Protein AF-A0A537H5M2-F1 (afdb_monomer_lite)

Structure (mmCIF, N/CA/C/O backbone):
data_AF-A0A537H5M2-F1
#
_entry.id   AF-A0A537H5M2-F1
#
loop_
_atom_site.group_PDB
_atom_site.id
_atom_site.type_symbol
_atom_site.label_atom_id
_atom_site.label_alt_id
_atom_site.label_comp_id
_atom_site.label_asym_id
_atom_site.label_entity_id
_atom_site.label_seq_id
_atom_site.pdbx_PDB_ins_code
_atom_site.Cartn_x
_atom_site.Cartn_y
_atom_site.Cartn_z
_atom_site.occupancy
_atom_site.B_iso_or_equiv
_atom_site.auth_seq_id
_atom_site.auth_comp_id
_atom_site.auth_asym_id
_atom_site.auth_atom_id
_atom_site.pdbx_PDB_model_num
ATOM 1 N N . 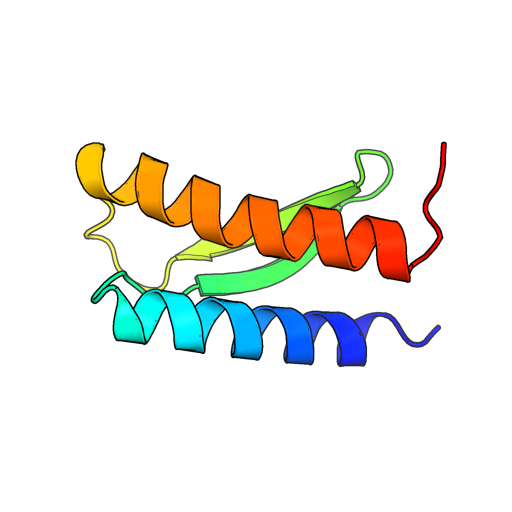MET A 1 1 ? 12.275 -6.470 -18.651 1.00 41.16 1 MET A N 1
ATOM 2 C CA . MET A 1 1 ? 11.149 -6.193 -17.732 1.00 41.16 1 MET A CA 1
ATOM 3 C C . MET A 1 1 ? 11.707 -5.967 -16.326 1.00 41.16 1 MET A C 1
ATOM 5 O O . MET A 1 1 ? 12.172 -6.926 -15.726 1.00 41.16 1 MET A O 1
ATOM 9 N N . PRO A 1 2 ? 11.774 -4.719 -15.826 1.00 49.88 2 PRO A N 1
ATOM 10 C CA . PRO A 1 2 ? 12.350 -4.389 -14.514 1.00 49.88 2 PRO A CA 1
ATOM 11 C C . PRO A 1 2 ? 11.314 -4.387 -13.369 1.00 49.88 2 PRO A C 1
ATOM 13 O O . PRO A 1 2 ? 11.617 -3.960 -12.256 1.00 49.88 2 PRO A O 1
ATOM 16 N N . THR A 1 3 ? 10.092 -4.849 -13.642 1.00 58.84 3 THR A N 1
ATOM 17 C CA . THR A 1 3 ? 8.904 -4.768 -12.783 1.00 58.84 3 THR A CA 1
ATOM 18 C C . THR A 1 3 ? 9.102 -5.265 -11.340 1.00 58.84 3 THR A C 1
ATOM 20 O O . THR A 1 3 ? 8.710 -4.533 -10.435 1.00 58.84 3 THR A O 1
ATOM 23 N N . PRO A 1 4 ? 9.761 -6.411 -11.056 1.00 65.19 4 PRO A N 1
ATOM 24 C CA . PRO A 1 4 ? 9.837 -6.921 -9.682 1.00 65.19 4 PRO A CA 1
ATOM 25 C C . PRO A 1 4 ? 10.707 -6.066 -8.749 1.00 65.19 4 PRO A C 1
ATOM 27 O O . PRO A 1 4 ? 10.346 -5.870 -7.594 1.00 65.19 4 PRO A O 1
ATOM 30 N N . LYS A 1 5 ? 11.810 -5.479 -9.242 1.00 70.69 5 LYS A N 1
ATOM 31 C CA . LYS A 1 5 ? 12.675 -4.619 -8.410 1.00 70.69 5 LYS A CA 1
ATOM 32 C C . LYS A 1 5 ? 11.972 -3.332 -7.982 1.00 70.69 5 LYS A C 1
ATOM 34 O O . LYS A 1 5 ? 12.152 -2.883 -6.856 1.00 70.69 5 LYS A O 1
ATOM 39 N N . LYS A 1 6 ? 11.162 -2.747 -8.870 1.00 74.44 6 LYS A N 1
ATOM 40 C CA . LYS A 1 6 ? 10.392 -1.538 -8.550 1.00 74.44 6 LYS A CA 1
ATOM 41 C C . LYS A 1 6 ? 9.269 -1.826 -7.548 1.00 74.44 6 LYS A C 1
ATOM 43 O O . LYS A 1 6 ? 9.005 -0.980 -6.705 1.00 74.44 6 LYS A O 1
ATOM 48 N N . LEU A 1 7 ? 8.651 -3.009 -7.610 1.00 77.31 7 LEU A N 1
ATOM 49 C CA . LEU A 1 7 ? 7.622 -3.421 -6.648 1.00 77.31 7 LEU A CA 1
ATOM 50 C C . LEU A 1 7 ? 8.193 -3.703 -5.262 1.00 77.31 7 LEU A C 1
ATOM 52 O O . LEU A 1 7 ? 7.608 -3.262 -4.281 1.00 77.31 7 LEU A O 1
ATOM 56 N N . MET A 1 8 ? 9.355 -4.358 -5.186 1.00 82.25 8 MET A N 1
ATOM 57 C CA . MET A 1 8 ? 10.072 -4.533 -3.919 1.00 82.25 8 MET A CA 1
ATOM 58 C C . MET A 1 8 ? 10.382 -3.180 -3.271 1.00 82.25 8 MET A C 1
ATOM 60 O O . MET A 1 8 ? 10.021 -2.958 -2.121 1.00 82.25 8 MET A O 1
ATOM 64 N N . HIS A 1 9 ? 10.936 -2.241 -4.042 1.00 84.12 9 HIS A N 1
ATOM 65 C CA . HIS A 1 9 ? 11.247 -0.907 -3.532 1.00 84.12 9 HIS A CA 1
ATOM 66 C C . HIS A 1 9 ? 9.995 -0.116 -3.120 1.00 84.12 9 HIS A C 1
ATOM 68 O O . HIS A 1 9 ? 10.013 0.608 -2.124 1.00 84.12 9 HIS A O 1
ATOM 74 N N . LEU A 1 10 ? 8.891 -0.263 -3.864 1.00 83.88 10 LEU A N 1
ATOM 75 C CA . LEU A 1 10 ? 7.605 0.329 -3.499 1.00 83.88 10 LEU A CA 1
ATOM 76 C C . LEU A 1 10 ? 7.098 -0.239 -2.167 1.00 83.88 10 LEU A C 1
ATOM 78 O O . LEU A 1 10 ? 6.683 0.536 -1.310 1.00 83.88 10 LEU A O 1
ATOM 82 N N . GLN A 1 11 ? 7.142 -1.562 -1.990 1.00 87.19 11 GLN A N 1
ATOM 83 C CA . GLN A 1 11 ? 6.727 -2.210 -0.747 1.00 87.19 11 GLN A CA 1
ATOM 84 C C . GLN A 1 11 ? 7.555 -1.705 0.436 1.00 87.19 11 GLN A C 1
ATOM 86 O O . GLN A 1 11 ? 6.976 -1.330 1.450 1.00 87.19 11 GLN A O 1
ATOM 91 N N . GLU A 1 12 ? 8.883 -1.648 0.298 1.00 89.06 12 GLU A N 1
ATOM 92 C CA . GLU A 1 12 ? 9.773 -1.121 1.340 1.00 89.06 12 GLU A CA 1
ATOM 93 C C . GLU A 1 12 ? 9.415 0.326 1.695 1.00 89.06 12 GLU A C 1
ATOM 95 O O . GLU A 1 12 ? 9.176 0.631 2.860 1.00 89.06 12 GLU A O 1
ATOM 100 N N . THR A 1 13 ? 9.270 1.190 0.685 1.00 88.81 13 THR A N 1
ATOM 101 C CA . THR A 1 13 ? 8.940 2.609 0.891 1.00 88.81 13 THR A CA 1
ATOM 102 C C . THR A 1 13 ? 7.597 2.781 1.602 1.00 88.81 13 THR A C 1
ATOM 104 O O . THR A 1 13 ? 7.470 3.602 2.509 1.00 88.81 13 THR A O 1
ATOM 107 N N . ILE A 1 14 ? 6.579 2.016 1.193 1.00 88.44 14 ILE A N 1
ATOM 108 C CA . ILE A 1 14 ? 5.263 2.070 1.830 1.00 88.44 14 ILE A CA 1
ATOM 109 C C . ILE A 1 14 ? 5.369 1.570 3.272 1.00 88.44 14 ILE A C 1
ATOM 111 O O . ILE A 1 14 ? 4.898 2.255 4.174 1.00 88.44 14 ILE A O 1
ATOM 115 N N . ASN A 1 15 ? 6.015 0.428 3.515 1.00 89.38 15 ASN A N 1
ATOM 116 C CA . ASN A 1 15 ? 6.137 -0.131 4.861 1.00 89.38 15 ASN A CA 1
ATOM 117 C C . ASN A 1 15 ? 6.905 0.789 5.814 1.00 89.38 15 ASN A C 1
ATOM 119 O O . ASN A 1 15 ? 6.509 0.901 6.971 1.00 89.38 15 ASN A O 1
ATOM 123 N N . GLU A 1 16 ? 7.926 1.512 5.348 1.00 91.12 16 GLU A N 1
ATOM 124 C CA . GLU A 1 16 ? 8.600 2.530 6.163 1.00 91.12 16 GLU A CA 1
ATOM 125 C C . GLU A 1 16 ? 7.640 3.641 6.619 1.00 91.12 16 GLU A C 1
ATOM 127 O O . GLU A 1 16 ? 7.638 4.023 7.792 1.00 91.12 16 GLU A O 1
ATOM 132 N N . GLU A 1 17 ? 6.794 4.152 5.721 1.00 88.62 17 GLU A N 1
ATOM 133 C CA . GLU A 1 17 ? 5.807 5.185 6.059 1.00 88.62 17 GLU A CA 1
ATOM 134 C C . GLU A 1 17 ? 4.692 4.641 6.961 1.00 88.62 17 GLU A C 1
ATOM 136 O O . GLU A 1 17 ? 4.305 5.292 7.937 1.00 88.62 17 GLU A O 1
ATOM 141 N N . LEU A 1 18 ? 4.222 3.418 6.701 1.00 87.31 18 LEU A N 1
ATOM 142 C CA . LEU A 1 18 ? 3.244 2.744 7.556 1.00 87.31 18 LEU A CA 1
ATOM 143 C C . LEU A 1 18 ? 3.803 2.525 8.965 1.00 87.31 18 LEU A C 1
ATOM 145 O O . LEU A 1 18 ? 3.126 2.837 9.946 1.00 87.31 18 LEU A O 1
ATOM 149 N N . MET A 1 19 ? 5.061 2.099 9.088 1.00 87.88 19 MET A N 1
ATOM 150 C CA . MET A 1 19 ? 5.728 1.910 10.374 1.00 87.88 19 MET A CA 1
ATOM 151 C C . MET A 1 19 ? 5.838 3.227 11.156 1.00 87.88 19 MET A C 1
ATOM 153 O O . MET A 1 19 ? 5.523 3.258 12.350 1.00 87.88 19 MET A O 1
ATOM 157 N N . LYS A 1 20 ? 6.206 4.338 10.497 1.00 88.50 20 LYS A N 1
ATOM 158 C CA . LYS A 1 20 ? 6.224 5.681 11.116 1.00 88.50 20 LYS A CA 1
ATOM 159 C C . LYS A 1 20 ? 4.841 6.102 11.610 1.00 88.50 20 LYS A C 1
ATOM 161 O O . LYS A 1 20 ? 4.721 6.690 12.686 1.00 88.50 20 LYS A O 1
ATOM 166 N N . ALA A 1 21 ? 3.798 5.761 10.858 1.00 84.94 21 ALA A N 1
ATOM 167 C CA . ALA A 1 21 ? 2.407 6.014 11.216 1.00 84.94 21 ALA A CA 1
ATOM 168 C C . ALA A 1 21 ? 1.834 5.010 12.238 1.00 84.94 21 ALA A C 1
ATOM 170 O O . ALA A 1 21 ? 0.677 5.15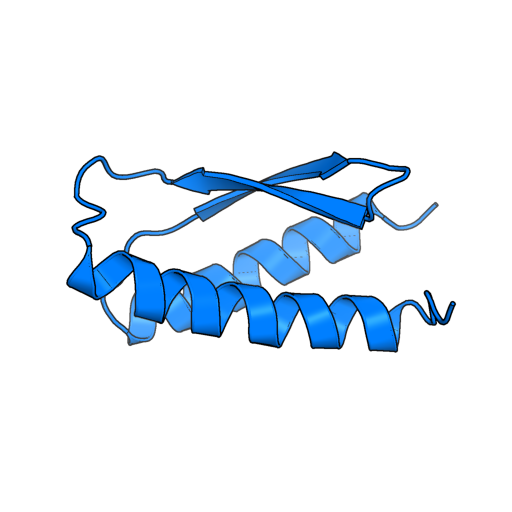1 12.636 1.00 84.94 21 ALA A O 1
ATOM 171 N N . ARG A 1 22 ? 2.627 4.024 12.696 1.00 84.75 22 ARG A N 1
ATOM 172 C CA . ARG A 1 22 ? 2.200 2.903 13.561 1.00 84.75 22 ARG A CA 1
ATOM 173 C C . ARG A 1 22 ? 1.064 2.069 12.954 1.00 84.75 22 ARG A C 1
ATOM 175 O O . ARG A 1 22 ? 0.243 1.504 13.676 1.00 84.75 22 ARG A O 1
ATOM 182 N N . LEU A 1 23 ? 1.026 2.005 11.630 1.00 84.50 23 LEU A N 1
ATOM 183 C CA . LEU A 1 23 ? 0.086 1.222 10.841 1.00 84.50 23 LEU A CA 1
ATOM 184 C C . LEU A 1 23 ? 0.677 -0.164 10.526 1.00 84.50 23 LEU A C 1
ATOM 186 O O . LEU A 1 23 ? 1.895 -0.344 10.585 1.00 84.50 23 LEU A O 1
ATOM 190 N N . PRO A 1 24 ? -0.170 -1.169 10.245 1.00 84.12 24 PRO A N 1
ATOM 191 C CA . PRO A 1 24 ? 0.298 -2.505 9.900 1.00 84.12 24 PRO A CA 1
ATOM 192 C C . PRO A 1 24 ? 1.044 -2.513 8.564 1.00 84.12 24 PRO A C 1
ATOM 194 O O . PRO A 1 24 ? 0.677 -1.794 7.639 1.00 84.12 24 PRO A O 1
ATOM 197 N N . GLU A 1 25 ? 2.061 -3.364 8.474 1.00 86.44 25 GLU A N 1
ATOM 198 C CA . GLU A 1 25 ? 2.825 -3.585 7.248 1.00 86.44 25 GLU A CA 1
ATOM 199 C C . GLU A 1 25 ? 1.991 -4.310 6.187 1.00 86.44 25 GLU A C 1
ATOM 201 O O . GLU A 1 25 ? 1.051 -5.064 6.485 1.00 86.44 25 GLU A O 1
ATOM 206 N N . ILE A 1 26 ? 2.367 -4.074 4.934 1.00 85.25 26 ILE A N 1
ATOM 207 C CA . ILE A 1 26 ? 1.756 -4.676 3.763 1.00 85.25 26 ILE A CA 1
ATOM 208 C C . ILE A 1 26 ? 2.760 -5.505 2.968 1.00 85.25 26 ILE A C 1
ATOM 210 O O . ILE A 1 26 ? 3.968 -5.253 2.959 1.00 85.25 26 ILE A O 1
ATOM 214 N N . ARG A 1 27 ? 2.229 -6.468 2.225 1.00 84.38 27 ARG A N 1
ATOM 215 C CA . ARG A 1 27 ? 2.947 -7.221 1.206 1.00 84.38 27 ARG A CA 1
ATOM 216 C C . ARG A 1 27 ? 2.307 -6.956 -0.147 1.00 84.38 27 ARG A C 1
ATOM 218 O O . ARG A 1 27 ? 1.091 -7.041 -0.268 1.00 84.38 27 ARG A O 1
ATOM 225 N N . ILE A 1 28 ? 3.117 -6.624 -1.146 1.00 84.25 28 ILE A N 1
ATOM 226 C CA . ILE A 1 28 ? 2.669 -6.466 -2.529 1.00 84.25 28 ILE A CA 1
ATOM 227 C C . ILE A 1 28 ? 2.879 -7.809 -3.231 1.00 84.25 28 ILE A C 1
ATOM 229 O O . ILE A 1 28 ? 4.007 -8.168 -3.564 1.00 84.25 28 ILE A O 1
ATOM 233 N N . ASP A 1 29 ? 1.795 -8.549 -3.450 1.00 78.25 29 ASP A N 1
ATOM 234 C CA . ASP A 1 29 ? 1.823 -9.865 -4.102 1.00 78.25 29 ASP A CA 1
ATOM 235 C C . ASP A 1 29 ? 2.005 -9.747 -5.622 1.00 78.25 29 ASP A C 1
ATOM 237 O O . ASP A 1 29 ? 2.594 -10.620 -6.264 1.00 78.25 29 ASP A O 1
ATOM 241 N N . GLY A 1 30 ? 1.580 -8.627 -6.214 1.00 74.00 30 GLY A N 1
ATOM 242 C CA . GLY A 1 30 ? 1.827 -8.363 -7.624 1.00 74.00 30 GLY A CA 1
ATOM 243 C C . GLY A 1 30 ? 1.021 -7.215 -8.213 1.00 74.00 30 GLY A C 1
ATOM 244 O O . GLY A 1 30 ? 0.352 -6.451 -7.520 1.00 74.00 30 GLY A O 1
ATOM 245 N N . PHE A 1 31 ? 1.103 -7.106 -9.537 1.00 72.25 31 PHE A N 1
ATOM 246 C CA . PHE A 1 31 ? 0.291 -6.197 -10.341 1.00 72.25 31 PHE A CA 1
ATOM 247 C C . PHE A 1 31 ? -0.729 -7.009 -11.132 1.00 72.25 31 PHE A C 1
ATOM 249 O O . PHE A 1 31 ? -0.351 -7.852 -11.949 1.00 72.25 31 PHE A O 1
ATOM 256 N N . LYS A 1 32 ? -2.015 -6.718 -10.942 1.00 65.31 32 LYS A N 1
ATOM 257 C CA . LYS A 1 32 ? -3.074 -7.202 -11.824 1.00 65.31 32 LYS A CA 1
ATOM 258 C C . LYS A 1 32 ? -3.225 -6.245 -13.001 1.00 65.31 32 LYS A C 1
ATOM 260 O O . LYS A 1 32 ? -3.663 -5.108 -12.848 1.00 65.31 32 LYS A O 1
ATOM 265 N N . LEU A 1 33 ? -2.839 -6.722 -14.181 1.00 59.84 33 LEU A N 1
ATOM 266 C CA . LEU A 1 33 ? -3.238 -6.163 -15.475 1.00 59.84 33 LEU A CA 1
ATOM 267 C C . LEU A 1 33 ? -4.517 -6.884 -15.942 1.00 59.84 33 LEU A C 1
ATOM 269 O O . LEU A 1 33 ? -4.661 -8.068 -15.627 1.00 59.84 33 LEU A O 1
ATOM 273 N N . PRO A 1 34 ? -5.428 -6.240 -16.697 1.00 59.62 34 PRO A N 1
ATOM 274 C CA . PRO A 1 34 ? -5.331 -4.911 -17.317 1.00 59.62 34 PRO A CA 1
ATOM 275 C C . PRO A 1 34 ? -5.699 -3.726 -16.408 1.00 59.62 34 PRO A C 1
ATOM 277 O O . PRO A 1 34 ? -5.344 -2.604 -16.741 1.00 59.62 34 PRO A O 1
ATOM 280 N N . ASP A 1 35 ? -6.331 -3.955 -15.254 1.00 60.78 35 ASP A N 1
ATOM 281 C CA . ASP A 1 35 ? -6.833 -2.888 -14.367 1.00 60.78 35 ASP A CA 1
ATOM 282 C C . ASP A 1 35 ? -5.758 -2.065 -13.644 1.00 60.78 35 ASP A C 1
ATOM 284 O O . ASP A 1 35 ? -6.101 -1.153 -12.895 1.00 60.78 35 ASP A O 1
ATOM 288 N N . GLN A 1 36 ? -4.470 -2.381 -13.834 1.00 65.69 36 GLN A N 1
ATOM 289 C CA . GLN A 1 36 ? -3.364 -1.755 -13.106 1.00 65.69 36 GLN A CA 1
ATOM 290 C C . GLN A 1 36 ? -3.720 -1.654 -11.615 1.00 65.69 36 GLN A C 1
ATOM 292 O O . GLN A 1 36 ? -3.777 -0.573 -11.034 1.00 65.69 36 GLN A O 1
ATOM 297 N N . ALA A 1 37 ? -4.052 -2.785 -11.001 1.00 68.62 37 ALA A N 1
ATOM 298 C CA . ALA A 1 37 ? -4.370 -2.848 -9.583 1.00 68.62 37 ALA A CA 1
ATOM 299 C C . ALA A 1 37 ? -3.218 -3.531 -8.848 1.00 68.62 37 ALA A C 1
ATOM 301 O O . ALA A 1 37 ? -2.761 -4.599 -9.262 1.00 68.62 37 ALA A O 1
ATOM 302 N N . LEU A 1 38 ? -2.744 -2.928 -7.756 1.00 74.94 38 LEU A N 1
ATOM 303 C CA . LEU A 1 38 ? -1.832 -3.616 -6.847 1.00 74.94 38 LEU A CA 1
ATOM 304 C C . LEU A 1 38 ? -2.608 -4.663 -6.057 1.00 74.94 38 LEU A C 1
ATOM 306 O O . LEU A 1 38 ? -3.602 -4.346 -5.404 1.00 74.94 38 LEU A O 1
ATOM 310 N N . GLU A 1 39 ? -2.125 -5.897 -6.093 1.00 79.38 39 GLU A N 1
ATOM 311 C CA . GLU A 1 39 ? -2.558 -6.921 -5.155 1.00 79.38 39 GLU A CA 1
ATOM 312 C C . GLU A 1 39 ? -1.735 -6.769 -3.878 1.00 79.38 39 GLU A C 1
ATOM 314 O O . GLU A 1 39 ? -0.505 -6.852 -3.909 1.00 79.38 39 GLU A O 1
ATOM 319 N N . ILE A 1 40 ? -2.422 -6.457 -2.779 1.00 79.50 40 ILE A N 1
ATOM 320 C CA . ILE A 1 40 ? -1.805 -6.152 -1.493 1.00 79.50 40 ILE A CA 1
ATOM 321 C C . ILE A 1 40 ? -2.454 -7.009 -0.415 1.00 79.50 40 ILE A C 1
ATOM 323 O O . ILE A 1 40 ? -3.678 -7.004 -0.269 1.00 79.50 40 ILE A O 1
ATOM 327 N N . THR A 1 41 ? -1.622 -7.671 0.377 1.00 80.50 41 THR A N 1
ATOM 328 C CA . THR A 1 41 ? -2.033 -8.424 1.560 1.00 80.50 41 THR A CA 1
ATOM 329 C C . THR A 1 41 ? -1.527 -7.725 2.819 1.00 80.50 41 THR A C 1
ATOM 331 O O . THR A 1 41 ? -0.394 -7.249 2.870 1.00 80.50 41 THR A O 1
ATOM 334 N N . PHE A 1 42 ? -2.364 -7.648 3.853 1.00 79.19 42 PHE A N 1
ATOM 335 C CA . PHE A 1 42 ? -1.994 -7.073 5.148 1.00 79.19 42 PHE A CA 1
ATOM 336 C C . PHE A 1 42 ? -1.463 -8.175 6.068 1.00 79.19 42 PHE A C 1
ATOM 338 O O . PHE A 1 42 ? -2.112 -9.209 6.217 1.00 79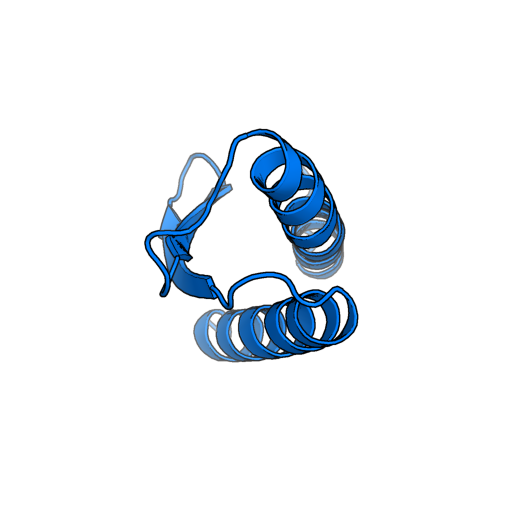.19 42 PHE A O 1
ATOM 345 N N . GLU A 1 43 ? -0.318 -7.959 6.722 1.00 72.50 43 GLU A N 1
ATOM 346 C CA . GLU A 1 43 ? 0.265 -8.978 7.615 1.00 72.50 43 GLU A CA 1
ATOM 347 C C . GLU A 1 43 ? -0.409 -9.038 9.000 1.00 72.50 43 GLU A C 1
ATOM 349 O O . GLU A 1 43 ? -0.144 -9.956 9.776 1.00 72.50 43 GLU A O 1
ATOM 354 N N . ARG A 1 44 ? -1.305 -8.097 9.335 1.00 65.56 44 ARG A N 1
ATOM 355 C CA . ARG A 1 44 ? -2.027 -8.080 10.620 1.00 65.56 44 ARG A CA 1
ATOM 356 C C . ARG A 1 44 ? -3.540 -7.989 10.444 1.00 65.56 44 ARG A C 1
ATOM 358 O O . ARG A 1 44 ? -4.040 -7.147 9.706 1.00 65.56 44 ARG A O 1
ATOM 365 N N . GLU A 1 45 ? -4.258 -8.786 11.235 1.00 61.19 45 G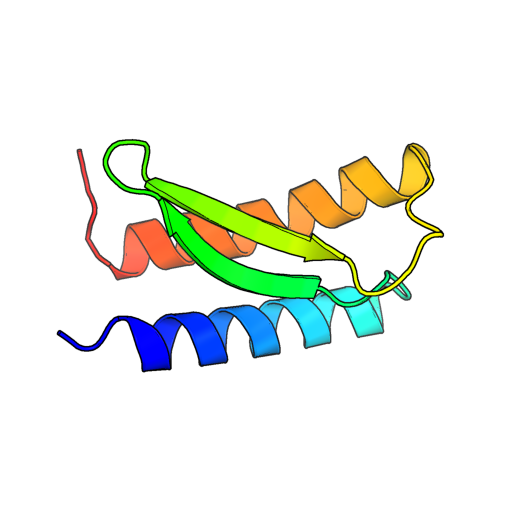LU A N 1
ATOM 366 C CA . GLU A 1 45 ? -5.729 -8.833 11.328 1.00 61.19 45 GLU A CA 1
ATOM 367 C C . GLU A 1 45 ? -6.354 -7.542 11.911 1.00 61.19 45 GLU A C 1
ATOM 369 O O . GLU A 1 45 ? -7.562 -7.341 11.875 1.00 61.19 45 GLU A O 1
ATOM 374 N N . THR A 1 46 ? -5.541 -6.609 12.413 1.00 58.53 46 THR A N 1
ATOM 375 C CA . THR A 1 46 ? -5.978 -5.385 13.105 1.00 58.53 46 THR A CA 1
ATOM 376 C C . THR A 1 46 ? -6.267 -4.188 12.189 1.00 58.53 46 THR A C 1
ATOM 378 O O . THR A 1 46 ? -6.190 -3.038 12.631 1.00 58.53 46 THR A O 1
ATOM 381 N N . VAL A 1 47 ? -6.626 -4.410 10.919 1.00 66.12 47 VAL A N 1
ATOM 382 C CA . VAL A 1 47 ? -7.106 -3.325 10.044 1.00 66.12 47 VAL A CA 1
ATOM 383 C C . VAL A 1 47 ? -8.539 -2.958 10.442 1.00 66.12 47 VAL A C 1
ATOM 385 O O . VAL A 1 47 ? -9.519 -3.489 9.923 1.00 66.12 47 VAL A O 1
ATOM 388 N N . THR A 1 48 ? -8.667 -2.041 11.396 1.00 68.06 48 THR A N 1
ATOM 389 C CA . THR A 1 48 ? -9.939 -1.393 11.736 1.00 68.06 48 THR A CA 1
ATOM 390 C C . THR A 1 48 ? -10.287 -0.337 10.684 1.00 68.06 48 THR A C 1
ATOM 392 O O . THR A 1 48 ? -9.396 0.209 10.032 1.00 68.06 48 THR A O 1
ATOM 395 N N . GLY A 1 49 ? -11.578 -0.025 10.507 1.00 66.56 49 GLY A N 1
ATOM 396 C CA . GLY A 1 49 ? -12.040 0.938 9.492 1.00 66.56 49 GLY A CA 1
ATOM 397 C C . GLY A 1 49 ? -11.314 2.289 9.539 1.00 66.56 49 GLY A C 1
ATOM 398 O O . GLY A 1 49 ? -10.924 2.800 8.502 1.00 66.56 49 GLY A O 1
ATOM 399 N N . GLU A 1 50 ? -11.016 2.796 10.737 1.00 71.38 50 GLU A N 1
ATOM 400 C CA . GLU A 1 50 ? -10.295 4.064 10.933 1.00 71.38 50 GLU A CA 1
ATOM 401 C C . GLU A 1 50 ? -8.838 4.025 10.431 1.00 71.38 50 GLU A C 1
ATOM 403 O O . GLU A 1 50 ? -8.345 4.981 9.834 1.00 71.38 50 GLU A O 1
ATOM 408 N N . ASN A 1 51 ? -8.148 2.896 10.615 1.00 76.25 51 ASN A N 1
ATOM 409 C CA . ASN A 1 51 ? -6.781 2.723 10.119 1.00 76.25 51 ASN A CA 1
ATOM 410 C C . ASN A 1 51 ? -6.749 2.357 8.630 1.00 76.25 51 ASN A C 1
ATOM 412 O O . ASN A 1 51 ? -5.737 2.593 7.969 1.00 76.25 51 ASN A O 1
ATOM 416 N N . LYS A 1 52 ? -7.846 1.805 8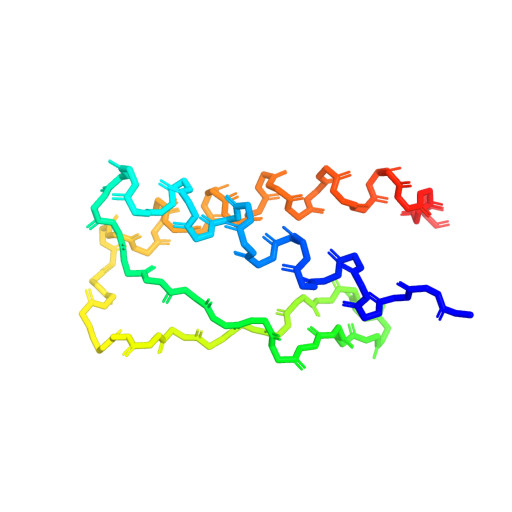.094 1.00 78.50 52 LYS A N 1
ATOM 417 C CA . LYS A 1 52 ? -7.971 1.400 6.690 1.00 78.50 52 LYS A CA 1
ATOM 418 C C . LYS A 1 52 ? -7.894 2.590 5.740 1.00 78.50 52 LYS A C 1
ATOM 420 O O . LYS A 1 52 ? -7.180 2.499 4.746 1.00 78.50 52 LYS A O 1
ATOM 425 N N . ASP A 1 53 ? -8.581 3.689 6.044 1.00 82.19 53 ASP A N 1
ATOM 426 C CA . ASP A 1 53 ? -8.537 4.895 5.209 1.00 82.19 53 ASP A CA 1
ATOM 427 C C . ASP A 1 53 ? -7.122 5.482 5.157 1.00 82.19 53 ASP A C 1
ATOM 429 O O . ASP A 1 53 ? -6.581 5.701 4.076 1.00 82.19 53 ASP A O 1
ATOM 433 N N . ARG A 1 54 ? -6.459 5.605 6.311 1.00 82.94 54 ARG A N 1
ATOM 434 C CA . ARG A 1 54 ? -5.064 6.066 6.393 1.00 82.94 54 ARG A CA 1
ATOM 435 C C . ARG A 1 54 ? -4.079 5.164 5.650 1.00 82.94 54 ARG A C 1
ATOM 437 O O . ARG A 1 54 ? -3.202 5.662 4.947 1.00 82.94 54 ARG A O 1
ATOM 444 N N . LEU A 1 55 ? -4.219 3.844 5.796 1.00 83.88 55 LEU A N 1
ATOM 445 C CA . LEU A 1 55 ? -3.443 2.863 5.031 1.00 83.88 55 LEU A CA 1
ATOM 446 C C . LEU A 1 55 ? -3.639 3.085 3.531 1.00 83.88 55 LEU A C 1
ATOM 448 O O . LEU A 1 55 ? -2.669 3.169 2.779 1.00 83.88 55 LEU A O 1
ATOM 452 N N . TRP A 1 56 ? -4.897 3.208 3.109 1.00 83.56 56 TRP A N 1
ATOM 453 C CA . TRP A 1 56 ? -5.252 3.398 1.712 1.00 83.56 56 TRP A CA 1
ATOM 454 C C . TRP A 1 56 ? -4.685 4.699 1.148 1.00 83.56 56 TRP A C 1
ATOM 456 O O . TRP A 1 56 ? -4.144 4.689 0.046 1.00 83.56 56 TRP A O 1
ATOM 466 N N . GLU A 1 57 ? -4.743 5.802 1.894 1.00 87.12 57 GLU A N 1
ATOM 467 C CA . GLU A 1 57 ? -4.161 7.080 1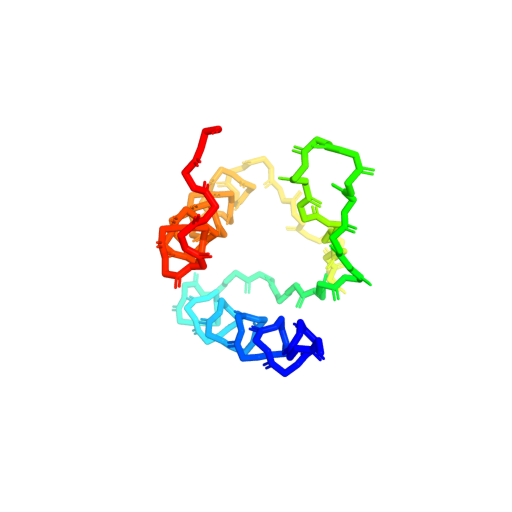.479 1.00 87.12 57 GLU A CA 1
ATOM 468 C C . GLU A 1 57 ? -2.653 6.976 1.230 1.00 87.12 57 GLU A C 1
ATOM 470 O O . GLU A 1 57 ? -2.182 7.397 0.169 1.00 87.12 57 GLU A O 1
ATOM 475 N N . ILE A 1 58 ? -1.905 6.368 2.158 1.00 87.75 58 ILE A N 1
ATOM 476 C CA . ILE A 1 58 ? -0.450 6.200 2.032 1.00 87.75 58 ILE A CA 1
ATOM 477 C C . ILE A 1 58 ? -0.131 5.318 0.821 1.00 87.75 58 ILE A C 1
ATOM 479 O O . ILE A 1 58 ? 0.602 5.733 -0.080 1.00 87.75 58 ILE A O 1
ATOM 483 N N . ILE A 1 59 ? -0.744 4.135 0.742 1.00 84.94 59 ILE A N 1
ATOM 484 C CA . ILE A 1 59 ? -0.540 3.190 -0.363 1.00 84.94 59 ILE A CA 1
ATOM 485 C C . ILE A 1 59 ? -0.842 3.859 -1.707 1.00 84.94 59 ILE A C 1
ATOM 487 O O . ILE A 1 59 ? -0.037 3.785 -2.633 1.00 84.94 59 ILE A O 1
ATOM 491 N N . ASN A 1 60 ? -1.979 4.547 -1.821 1.00 84.88 60 ASN A N 1
ATOM 492 C CA . ASN A 1 60 ? -2.441 5.126 -3.078 1.00 84.88 60 ASN A CA 1
ATOM 493 C C . ASN A 1 60 ? -1.590 6.338 -3.507 1.00 84.88 60 ASN A C 1
ATOM 495 O O . ASN A 1 60 ? -1.372 6.550 -4.701 1.00 84.88 60 ASN A O 1
ATOM 499 N N . ALA A 1 61 ? -1.054 7.115 -2.559 1.00 87.19 61 ALA A N 1
ATOM 500 C CA . ALA A 1 61 ? -0.114 8.195 -2.854 1.00 87.19 61 ALA A CA 1
ATOM 501 C C . ALA A 1 61 ? 1.188 7.660 -3.475 1.00 87.19 61 ALA A C 1
ATOM 503 O O . ALA A 1 61 ? 1.618 8.140 -4.531 1.00 87.19 61 ALA A O 1
ATOM 504 N N . HIS A 1 62 ? 1.780 6.627 -2.868 1.00 84.69 62 HIS A N 1
ATOM 505 C CA . HIS A 1 62 ? 2.980 5.978 -3.401 1.00 84.69 62 HIS A CA 1
ATOM 506 C C . HIS A 1 62 ? 2.700 5.250 -4.717 1.00 84.69 62 HIS A C 1
ATOM 508 O O . HIS A 1 62 ? 3.498 5.325 -5.653 1.00 84.69 62 HIS A O 1
ATOM 514 N N . TYR A 1 63 ? 1.532 4.623 -4.826 1.00 80.44 63 TYR A N 1
ATOM 515 C CA . TYR A 1 63 ? 1.103 3.934 -6.030 1.00 80.44 63 TYR A CA 1
ATOM 516 C C . TYR A 1 63 ? 0.969 4.868 -7.236 1.00 80.44 63 TYR A C 1
ATOM 518 O O . TYR A 1 63 ? 1.574 4.633 -8.282 1.00 80.44 63 TYR A O 1
ATOM 526 N N . LYS A 1 64 ? 0.239 5.980 -7.085 1.00 81.50 64 LYS A N 1
ATOM 527 C CA . LYS A 1 64 ? 0.085 6.990 -8.143 1.00 81.50 64 LYS A CA 1
ATOM 528 C C . LYS A 1 64 ? 1.421 7.585 -8.567 1.00 81.50 64 LYS A C 1
ATOM 530 O O . LYS A 1 64 ? 1.617 7.868 -9.749 1.00 81.50 64 LYS A O 1
ATOM 535 N N . LYS A 1 65 ? 2.339 7.781 -7.616 1.00 82.94 65 LYS A N 1
ATOM 536 C CA . LYS A 1 65 ? 3.700 8.234 -7.912 1.00 82.94 65 LYS A CA 1
ATOM 537 C C . LYS A 1 65 ? 4.441 7.203 -8.765 1.00 82.94 65 LYS A C 1
ATOM 539 O O . LYS A 1 65 ? 4.957 7.570 -9.813 1.00 82.94 65 LYS A O 1
ATOM 544 N N . MET A 1 66 ? 4.393 5.923 -8.389 1.00 78.88 66 MET A N 1
ATOM 545 C CA . MET A 1 66 ? 4.990 4.837 -9.172 1.00 78.88 66 MET A CA 1
ATOM 546 C C . MET A 1 66 ? 4.394 4.735 -10.583 1.00 78.88 66 MET A C 1
ATOM 548 O O . MET A 1 66 ? 5.149 4.572 -11.536 1.00 78.88 66 MET A O 1
ATOM 552 N N . LEU A 1 67 ? 3.070 4.853 -10.739 1.00 75.56 67 LEU A N 1
ATOM 553 C CA . LEU A 1 67 ? 2.419 4.857 -12.056 1.00 75.56 67 LEU A CA 1
ATOM 554 C C . LEU A 1 67 ? 2.906 6.013 -12.939 1.00 75.56 67 LEU A C 1
ATOM 556 O O . LEU A 1 67 ? 3.207 5.801 -14.113 1.00 75.56 67 LEU A O 1
ATOM 560 N N . ARG A 1 68 ? 3.044 7.218 -12.367 1.00 76.81 68 ARG A N 1
ATOM 561 C CA . ARG A 1 68 ? 3.619 8.378 -13.068 1.00 76.81 68 ARG A CA 1
ATOM 562 C C . ARG A 1 68 ? 5.078 8.148 -13.462 1.00 76.81 68 ARG A C 1
ATOM 564 O O . ARG A 1 68 ? 5.430 8.425 -14.601 1.00 76.81 68 ARG A O 1
ATOM 571 N N . ASP A 1 69 ? 5.900 7.628 -12.550 1.00 71.56 69 ASP A N 1
ATOM 572 C CA . ASP A 1 69 ? 7.316 7.301 -12.795 1.00 71.56 69 ASP A CA 1
ATOM 573 C C . ASP A 1 69 ? 7.504 6.165 -13.812 1.00 71.56 69 ASP A C 1
ATOM 575 O O . ASP A 1 69 ? 8.567 6.017 -14.416 1.00 71.56 69 ASP A O 1
ATOM 579 N N . LEU A 1 70 ? 6.492 5.318 -13.988 1.00 66.88 70 LEU A N 1
ATOM 580 C CA . LEU A 1 70 ? 6.492 4.270 -15.000 1.00 66.88 70 LEU A CA 1
ATOM 581 C C . LEU A 1 70 ? 6.051 4.764 -16.380 1.00 66.88 70 LEU A C 1
ATOM 583 O O . LEU A 1 70 ? 6.032 3.945 -17.295 1.00 66.88 70 LEU A O 1
ATOM 587 N N . GLU A 1 71 ? 5.698 6.049 -16.530 1.00 61.56 71 GLU A N 1
ATOM 588 C CA . GLU A 1 71 ? 5.041 6.590 -17.729 1.00 61.56 71 GLU A CA 1
ATOM 589 C C . GLU A 1 71 ? 3.911 5.677 -18.228 1.00 61.56 71 GLU A C 1
ATOM 591 O O . GLU A 1 71 ? 3.623 5.608 -19.420 1.00 61.56 71 GLU A O 1
ATOM 596 N N . LEU A 1 72 ? 3.218 5.000 -17.303 1.00 56.16 72 LEU A N 1
ATOM 597 C CA . LEU A 1 72 ? 1.940 4.348 -17.574 1.00 56.16 72 LEU A CA 1
ATOM 598 C C . LEU A 1 72 ? 0.877 5.454 -17.652 1.00 56.16 72 LEU A C 1
ATOM 600 O O . LEU A 1 72 ? -0.040 5.532 -16.839 1.00 56.16 72 LEU A O 1
ATOM 604 N N . LYS A 1 73 ? 1.090 6.396 -18.571 1.00 42.06 73 LYS A N 1
ATOM 605 C CA . LYS A 1 73 ? 0.109 7.377 -18.999 1.00 42.06 73 LYS A CA 1
ATOM 606 C C . LYS A 1 73 ? -0.752 6.705 -20.058 1.00 42.06 73 LYS A C 1
ATOM 608 O O . LYS A 1 73 ? -0.234 6.393 -21.122 1.00 42.06 73 LYS A O 1
ATOM 613 N N . GLU A 1 74 ? -2.015 6.542 -19.671 1.00 41.50 74 GLU A N 1
ATOM 614 C CA . GLU A 1 74 ? -3.241 6.455 -20.486 1.00 41.50 74 GLU A CA 1
ATOM 615 C C . GLU A 1 74 ? -3.269 5.449 -21.645 1.00 41.50 74 GLU A C 1
ATOM 617 O O . GLU A 1 74 ? -2.583 5.646 -22.670 1.00 41.50 74 GLU A O 1
#

Foldseek 3Di:
DCAPVLQVVLQVVLQVVCVVVVHFGKDFPDADPPVRDTDIDTPDPPPDPVSVVVSCVSSVVSSVVVCVVVVVDD

pLDDT: mean 75.68, std 12.05, range [41.16, 91.12]

Secondary structure (DSSP, 8-state):
--HHHHHHHHHHHHHHHHHHTTPPPEEEEEEETTTTEEEEEES-S---HHHHHHHHHHHHHHHHHHHHHTT---

Radius of gyration: 12.41 Å; chains: 1; bounding box: 25×18×34 Å

Sequence (74 aa):
MPTPKKLMHLQETINEELMKARLPEIRIDGFKLPDQALEITFERETVTGENKDRLWEIINAHYKKMLRDLELKE